Protein AF-A0AAV8XKH1-F1 (afdb_monomer)

Organism: NCBI:txid1265417

Foldseek 3Di:
DDPLVVCCVVPVPCVVVVVDADEDAPDCVCVDPVNVCCQCVVPNHHYDDDDHDQDQCVQLCVQCPPDDDPDPVRSVVSSVVSVVVDDPVNNVVSVD

Radius of gyration: 16.19 Å; Cα contacts (8 Å, |Δi|>4): 66; chains: 1; bounding box: 35×30×39 Å

Secondary structure (DSSP, 8-state):
--HHHHHHHH-HHHHHHT---EE----HHHHSHHHHHHHHHHH-PPEEP--TT--TTHHHHHHHTT---SSHHHHHHHHHHHHHH--HHHHHHTT-

Nearest PDB structures (foldseek):
  3vq6-assembly1_B  TM=4.493E-01  e=4.425E-01  Human immunodeficiency virus 1
  6vka-assembly1_B  TM=4.911E-01  e=1.301E+00  Human immunodeficiency virus 1
  5eu7-assembly1_A  TM=4.333E-01  e=1.478E+00  Human immunodeficiency virus 1
  2b4j-assembly1_A  TM=4.258E-01  e=1.574E+00  Human immunodeficiency virus 1
  7uoq-assembly1_A-2  TM=5.091E-01  e=4.078E+00  Human immunodeficiency virus 1

Solvent-accessible surface area (ba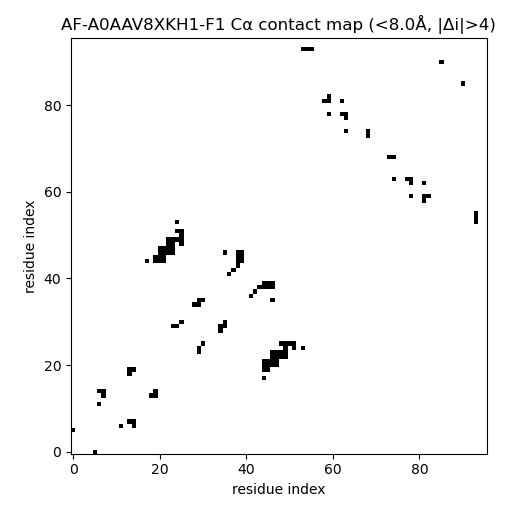ckbone atoms only — not comparable to full-atom values): 6039 Å² total; per-residue (Å²): 134,60,71,67,61,51,43,45,73,77,39,50,65,46,50,76,69,62,72,58,68,47,78,54,69,78,47,72,80,60,61,30,65,70,50,48,45,50,37,40,75,73,66,69,38,50,72,48,86,50,73,92,86,76,68,90,52,56,68,53,54,57,74,52,55,97,62,89,68,97,44,71,66,52,50,52,50,54,46,50,53,50,60,72,69,59,50,74,65,64,59,49,63,69,75,112

Sequence (96 aa):
MALRERVRRRRPDLWKTKSWTIHQDNTPAHSALSVKAFFFAKYGITLLEHPSYSRYLAPVKSALKGTRFESVEAVKAKATEVLNQLTKADFQHCFQ

Structure (mmCIF, N/CA/C/O backbone):
data_AF-A0AAV8XKH1-F1
#
_entry.id   AF-A0AAV8XKH1-F1
#
loop_
_atom_site.group_PDB
_atom_site.id
_atom_site.type_symbol
_atom_site.label_atom_id
_atom_site.label_alt_id
_atom_site.label_comp_id
_atom_site.label_asym_id
_atom_site.label_entity_id
_atom_site.label_seq_id
_atom_site.pdbx_PDB_ins_code
_atom_site.Cartn_x
_atom_site.Cartn_y
_atom_site.Cartn_z
_atom_site.occupancy
_atom_site.B_iso_or_equiv
_atom_site.auth_seq_id
_atom_site.auth_comp_id
_atom_site.auth_asym_id
_atom_site.auth_atom_id
_atom_site.pdbx_PDB_model_num
ATOM 1 N N . MET A 1 1 ? -4.360 12.306 -4.036 1.00 51.41 1 MET A N 1
ATOM 2 C CA . MET A 1 1 ? -5.575 11.820 -3.333 1.00 51.41 1 MET A CA 1
ATOM 3 C C . MET A 1 1 ? -5.152 10.985 -2.132 1.00 51.41 1 MET A C 1
ATOM 5 O O . MET A 1 1 ? -4.437 10.010 -2.333 1.00 51.41 1 MET A O 1
ATOM 9 N N . ALA A 1 2 ? -5.550 11.371 -0.917 1.00 81.19 2 ALA A N 1
ATOM 10 C CA . ALA A 1 2 ? -5.186 10.669 0.317 1.00 81.19 2 ALA A CA 1
ATOM 11 C C . ALA A 1 2 ? -5.762 9.237 0.356 1.00 81.19 2 ALA A C 1
ATOM 13 O O . ALA A 1 2 ? -6.880 9.005 -0.112 1.00 81.19 2 ALA A O 1
ATOM 14 N N . LEU A 1 3 ? -5.012 8.284 0.928 1.00 81.56 3 LEU A N 1
ATOM 15 C CA . LEU A 1 3 ? -5.385 6.864 1.073 1.00 81.56 3 LEU A CA 1
ATOM 16 C C . LEU A 1 3 ? -6.814 6.687 1.612 1.00 81.56 3 LEU A C 1
ATOM 18 O O . LEU A 1 3 ? -7.601 5.914 1.073 1.00 81.56 3 LEU A O 1
ATOM 22 N N . ARG A 1 4 ? -7.165 7.485 2.621 1.00 84.88 4 ARG A N 1
ATOM 23 C CA . ARG A 1 4 ? -8.460 7.481 3.300 1.00 84.88 4 ARG A CA 1
ATOM 24 C C . ARG A 1 4 ? -9.643 7.718 2.346 1.00 84.88 4 ARG A C 1
ATOM 26 O O . ARG A 1 4 ? -10.597 6.945 2.341 1.00 84.88 4 ARG A O 1
ATOM 33 N N . GLU A 1 5 ? -9.551 8.723 1.476 1.00 89.56 5 GLU A N 1
ATOM 34 C CA . GLU A 1 5 ? -10.604 9.010 0.489 1.00 89.56 5 GLU A CA 1
ATOM 35 C C . GLU A 1 5 ? -10.713 7.922 -0.582 1.00 89.56 5 GLU A C 1
ATOM 37 O O . GLU A 1 5 ? -11.807 7.613 -1.062 1.00 89.56 5 GLU A O 1
ATOM 42 N N . ARG A 1 6 ? -9.590 7.285 -0.940 1.00 90.19 6 ARG A N 1
ATOM 43 C CA . ARG A 1 6 ? -9.618 6.137 -1.855 1.00 90.19 6 ARG A CA 1
ATOM 44 C C . ARG A 1 6 ? -10.346 4.949 -1.235 1.00 90.19 6 ARG A C 1
ATOM 46 O O . ARG A 1 6 ? -11.157 4.351 -1.937 1.00 90.19 6 ARG A O 1
ATOM 53 N N . VAL A 1 7 ? -10.101 4.642 0.042 1.00 89.19 7 VAL A N 1
ATOM 54 C CA . VAL A 1 7 ? -10.816 3.573 0.762 1.00 89.19 7 VAL A CA 1
ATOM 55 C C . VAL A 1 7 ? -12.310 3.883 0.817 1.00 89.19 7 VAL A C 1
ATOM 57 O O . VAL A 1 7 ? -13.099 3.049 0.385 1.00 89.19 7 VAL A O 1
ATOM 60 N N . ARG A 1 8 ? -12.701 5.103 1.212 1.00 91.44 8 ARG A N 1
ATOM 61 C CA . ARG A 1 8 ? -14.112 5.525 1.233 1.00 91.44 8 ARG A CA 1
ATOM 62 C C . ARG A 1 8 ? -14.813 5.313 -0.112 1.00 91.44 8 ARG A C 1
ATOM 64 O O . ARG A 1 8 ? -15.930 4.812 -0.149 1.00 91.44 8 ARG A O 1
ATOM 71 N N . ARG A 1 9 ? -14.158 5.685 -1.219 1.00 95.00 9 ARG A N 1
ATOM 72 C CA . ARG A 1 9 ? -14.733 5.571 -2.570 1.00 95.00 9 ARG A CA 1
ATOM 73 C C . ARG A 1 9 ? -14.752 4.136 -3.100 1.00 95.00 9 ARG A C 1
ATOM 75 O O . ARG A 1 9 ? -15.693 3.762 -3.786 1.00 95.00 9 ARG A O 1
ATOM 82 N N . ARG A 1 10 ? -13.690 3.359 -2.865 1.00 93.00 10 ARG A N 1
ATOM 83 C CA . ARG A 1 10 ? -13.523 2.015 -3.451 1.00 93.00 10 ARG A CA 1
ATOM 84 C C . ARG A 1 10 ? -14.130 0.906 -2.593 1.00 93.00 10 ARG A C 1
ATOM 86 O O . ARG A 1 10 ? -14.414 -0.157 -3.129 1.00 93.00 10 ARG A O 1
ATOM 93 N N . ARG A 1 11 ? -14.272 1.121 -1.283 1.00 91.94 11 ARG A N 1
ATOM 94 C CA . ARG A 1 11 ? -14.747 0.139 -0.294 1.00 91.94 11 ARG A CA 1
ATOM 95 C C . ARG A 1 11 ? -15.688 0.818 0.719 1.00 91.94 11 ARG A C 1
ATOM 97 O O . ARG A 1 11 ? -15.352 0.903 1.902 1.00 91.94 11 ARG A O 1
ATOM 104 N N . PRO A 1 12 ? -16.851 1.328 0.270 1.00 93.50 12 PRO A N 1
ATOM 105 C CA . PRO A 1 12 ? -17.764 2.096 1.118 1.00 93.50 12 PRO A CA 1
ATOM 106 C C . PRO A 1 12 ? -18.307 1.294 2.309 1.00 93.50 12 PRO A C 1
ATOM 108 O O . PRO A 1 12 ? -18.560 1.878 3.360 1.00 93.50 12 PRO A O 1
ATOM 111 N N . ASP A 1 13 ? -18.441 -0.026 2.186 1.00 93.94 13 ASP A N 1
ATOM 112 C CA . ASP A 1 13 ? -18.967 -0.869 3.267 1.00 93.94 13 ASP A CA 1
ATOM 113 C C . ASP A 1 13 ? -17.985 -0.950 4.437 1.00 93.94 13 ASP A C 1
ATOM 115 O O . ASP A 1 13 ? -18.339 -0.606 5.561 1.00 93.94 13 ASP A O 1
ATOM 119 N N . LEU A 1 14 ? -16.715 -1.268 4.148 1.00 89.88 14 LEU A N 1
ATOM 120 C CA . LEU A 1 14 ? -15.634 -1.274 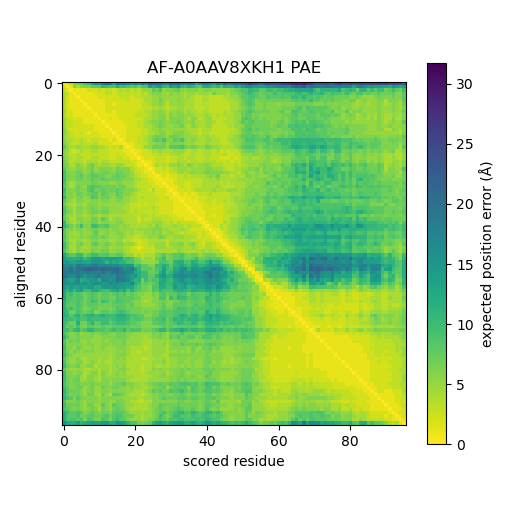5.143 1.00 89.88 14 LEU A CA 1
ATOM 121 C C . LEU A 1 14 ? -15.436 0.101 5.785 1.00 89.88 14 LEU A C 1
ATOM 123 O O . LEU A 1 14 ? -15.068 0.209 6.952 1.00 89.88 14 LEU A O 1
ATOM 127 N N . TRP A 1 15 ? -15.671 1.165 5.016 1.00 89.50 15 TRP A N 1
ATOM 128 C CA . TRP A 1 15 ? -15.613 2.525 5.525 1.00 89.50 15 TRP A CA 1
ATOM 129 C C . TRP A 1 15 ? -16.694 2.802 6.573 1.00 89.50 15 TRP A C 1
ATOM 131 O O . TRP A 1 15 ? -16.379 3.329 7.641 1.00 89.50 15 TRP A O 1
ATOM 141 N N . LYS A 1 16 ? -17.953 2.450 6.276 1.00 90.00 16 LYS A N 1
ATOM 142 C CA . LYS A 1 16 ? -19.098 2.667 7.176 1.00 90.00 16 LYS A CA 1
ATOM 143 C C . LYS A 1 16 ? -18.924 1.919 8.496 1.00 90.00 16 LYS A C 1
ATOM 145 O O . LYS A 1 16 ? -19.179 2.489 9.551 1.00 90.00 16 LYS A O 1
ATOM 150 N N . THR A 1 17 ? -18.455 0.676 8.435 1.00 89.81 17 THR A N 1
ATOM 151 C CA . THR A 1 17 ? -18.253 -0.186 9.610 1.00 89.81 17 THR A CA 1
ATOM 152 C C . THR A 1 17 ? -16.938 0.080 10.340 1.00 89.81 17 THR A C 1
ATOM 154 O O . THR A 1 17 ? -16.716 -0.487 11.405 1.00 89.81 17 THR A O 1
ATOM 157 N N . LYS A 1 18 ? -16.044 0.905 9.771 1.00 85.75 18 LYS A N 1
ATOM 158 C CA . LYS A 1 18 ? -14.660 1.106 10.240 1.00 85.75 18 LYS A CA 1
ATOM 159 C C . LYS A 1 18 ? -13.882 -0.209 10.422 1.00 85.75 18 LYS A C 1
ATOM 161 O O . LYS A 1 18 ? -12.912 -0.257 11.167 1.00 85.75 18 LYS A O 1
ATOM 166 N N . SER A 1 19 ? -14.276 -1.274 9.725 1.00 86.06 19 SER A N 1
ATOM 167 C CA . SER A 1 19 ? -13.737 -2.625 9.916 1.00 86.06 19 SER A CA 1
ATOM 168 C C . SER A 1 19 ? -12.559 -2.917 8.980 1.00 86.06 19 SER A C 1
ATOM 170 O O . SER A 1 19 ? -12.497 -3.977 8.356 1.00 86.06 19 SER A O 1
ATOM 172 N N . TRP A 1 20 ? -11.658 -1.951 8.809 1.00 86.94 20 TRP A N 1
ATOM 173 C CA . TRP A 1 20 ? -10.475 -2.096 7.965 1.00 86.94 20 TRP A CA 1
ATOM 174 C C . TRP A 1 20 ? -9.224 -1.684 8.725 1.00 86.94 20 TRP A C 1
ATOM 176 O O . TRP A 1 20 ? -9.230 -0.741 9.514 1.00 86.94 20 TRP A O 1
ATOM 186 N N . THR A 1 21 ? -8.142 -2.399 8.456 1.00 88.19 21 THR A N 1
ATOM 187 C CA . THR A 1 21 ? -6.831 -2.169 9.052 1.00 88.19 21 THR A CA 1
ATOM 188 C C . THR A 1 21 ? -5.821 -1.866 7.956 1.00 88.19 21 THR A C 1
ATOM 190 O O . THR A 1 21 ? -6.032 -2.181 6.779 1.00 88.19 21 THR A O 1
ATOM 193 N N . ILE A 1 22 ? -4.730 -1.204 8.328 1.00 85.50 22 ILE A N 1
ATOM 194 C CA . ILE A 1 22 ? -3.590 -1.010 7.435 1.00 85.50 22 ILE A CA 1
ATOM 195 C C . ILE A 1 22 ? -2.560 -2.074 7.776 1.00 85.50 22 ILE A C 1
ATOM 197 O O . ILE A 1 22 ? -2.206 -2.250 8.935 1.00 85.50 22 ILE A O 1
ATOM 201 N N . HIS A 1 23 ? -2.071 -2.762 6.755 1.00 80.88 23 HIS A N 1
ATOM 202 C CA . HIS A 1 23 ? -0.976 -3.707 6.869 1.00 80.88 23 HIS A CA 1
ATOM 203 C C . HIS A 1 23 ? 0.226 -3.142 6.092 1.00 80.88 23 HIS A C 1
ATOM 205 O O . HIS A 1 23 ? 0.123 -2.917 4.883 1.00 80.88 23 HIS A O 1
ATOM 211 N N . GLN A 1 24 ? 1.335 -2.855 6.781 1.00 79.06 24 GLN A N 1
ATOM 212 C CA . GLN A 1 24 ? 2.554 -2.242 6.224 1.00 79.06 24 GLN A CA 1
ATOM 213 C C . GLN A 1 24 ? 3.800 -3.005 6.671 1.00 79.06 24 GLN A C 1
ATOM 215 O O . GLN A 1 24 ? 3.772 -3.704 7.676 1.00 79.06 24 GLN A O 1
ATOM 220 N N . ASP A 1 25 ? 4.896 -2.875 5.922 1.00 76.12 25 ASP A N 1
ATOM 221 C CA . ASP A 1 25 ? 6.185 -3.408 6.360 1.00 76.12 25 ASP A CA 1
ATOM 222 C C . ASP A 1 25 ? 6.735 -2.646 7.583 1.00 76.12 25 ASP A C 1
ATOM 224 O O . ASP A 1 25 ? 6.331 -1.523 7.883 1.00 76.12 25 ASP A O 1
ATOM 228 N N . ASN A 1 26 ? 7.674 -3.263 8.304 1.00 77.75 26 ASN A N 1
ATOM 229 C CA . ASN A 1 26 ? 8.272 -2.682 9.510 1.00 77.75 26 ASN A CA 1
ATOM 230 C C . ASN A 1 26 ? 9.480 -1.774 9.197 1.00 77.75 26 ASN A C 1
ATOM 232 O O . ASN A 1 26 ? 10.470 -1.757 9.930 1.00 77.75 26 ASN A O 1
ATOM 236 N N . THR A 1 27 ? 9.454 -1.053 8.073 1.00 81.38 27 THR A N 1
ATOM 237 C CA . THR A 1 27 ? 10.541 -0.118 7.748 1.00 81.38 27 THR A CA 1
ATOM 238 C C . THR A 1 27 ? 10.551 1.060 8.736 1.00 81.38 27 THR A C 1
ATOM 240 O O . THR A 1 27 ? 9.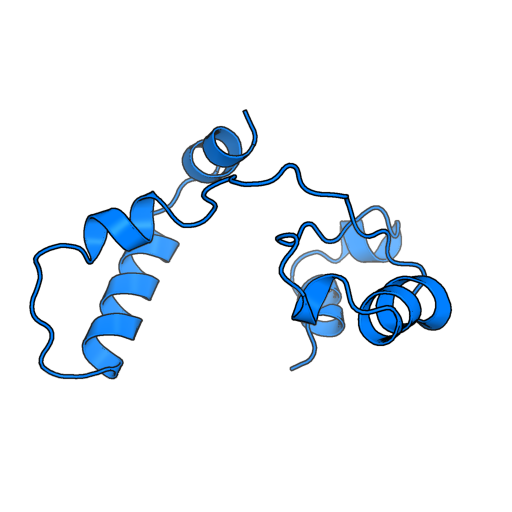485 1.468 9.202 1.00 81.38 27 THR A O 1
ATOM 243 N N . PRO A 1 28 ? 11.720 1.660 9.053 1.00 84.50 28 PRO A N 1
ATOM 244 C CA . PRO A 1 28 ? 11.813 2.744 10.042 1.00 84.50 28 PRO A CA 1
ATOM 245 C C . PRO A 1 28 ? 10.880 3.932 9.768 1.00 84.50 28 PRO A C 1
ATOM 247 O O . PRO A 1 28 ? 10.350 4.546 10.691 1.00 84.50 28 PRO A O 1
ATOM 250 N N . ALA A 1 29 ? 10.639 4.239 8.491 1.00 85.12 29 ALA A N 1
ATOM 251 C CA . ALA A 1 29 ? 9.722 5.300 8.090 1.00 85.12 29 ALA A CA 1
ATOM 252 C C . ALA A 1 29 ? 8.257 4.979 8.436 1.00 85.12 29 ALA A C 1
ATOM 254 O O . ALA A 1 29 ? 7.506 5.883 8.790 1.00 85.12 29 ALA A O 1
ATOM 255 N N . HIS A 1 30 ? 7.845 3.711 8.355 1.00 79.06 30 HIS A N 1
ATOM 256 C CA . HIS A 1 30 ? 6.476 3.278 8.651 1.00 79.06 30 HIS A CA 1
ATOM 257 C C . HIS A 1 30 ? 6.263 2.955 10.136 1.00 79.06 30 HIS A C 1
ATOM 259 O O . HIS A 1 30 ? 5.148 3.091 10.642 1.00 79.06 30 HIS A O 1
ATOM 265 N N . SER A 1 31 ? 7.322 2.581 10.860 1.00 79.69 31 SER A N 1
ATOM 266 C CA . SER A 1 31 ? 7.262 2.302 12.299 1.00 79.69 31 SER A CA 1
ATOM 267 C C . SER A 1 31 ? 7.420 3.546 13.181 1.00 79.69 31 SER A C 1
ATOM 269 O O . SER A 1 31 ? 7.172 3.465 14.389 1.00 79.69 31 SER A O 1
ATOM 271 N N . ALA A 1 32 ? 7.764 4.696 12.590 1.00 87.19 32 ALA A N 1
ATOM 272 C CA . ALA A 1 32 ? 7.891 5.972 13.282 1.00 87.19 32 ALA A CA 1
ATOM 273 C C . ALA A 1 32 ? 6.632 6.328 14.091 1.00 87.19 32 ALA A C 1
ATOM 275 O O . ALA A 1 32 ? 5.494 6.194 13.627 1.00 87.19 32 ALA A O 1
ATOM 276 N N . LEU A 1 33 ? 6.841 6.858 15.301 1.00 85.81 33 LEU A N 1
ATOM 277 C CA . LEU A 1 33 ? 5.757 7.215 16.218 1.00 85.81 33 LEU A CA 1
ATOM 278 C C . LEU A 1 33 ? 4.781 8.223 15.600 1.00 85.81 33 LEU A C 1
ATOM 280 O O . LEU A 1 33 ? 3.57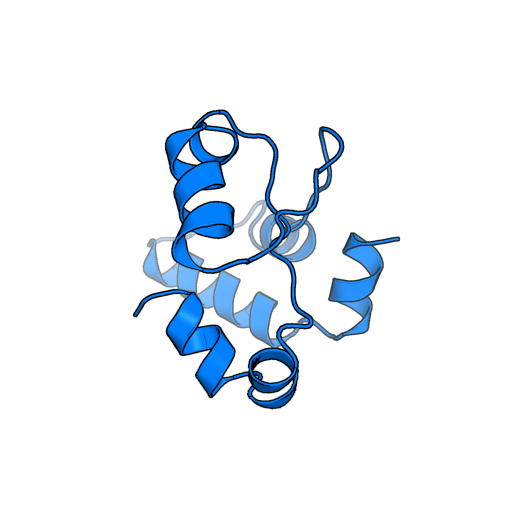8 8.102 15.797 1.00 85.81 33 LEU A O 1
ATOM 284 N N . SER A 1 34 ? 5.280 9.181 14.817 1.00 88.06 34 SER A N 1
ATOM 285 C CA . SER A 1 34 ? 4.452 10.172 14.123 1.00 88.06 34 SER A CA 1
ATOM 286 C C . SER A 1 34 ? 3.479 9.530 13.129 1.00 88.06 34 SER A C 1
ATOM 288 O O . SER A 1 34 ? 2.321 9.943 13.052 1.00 88.06 34 SER A O 1
ATOM 290 N N . VAL A 1 35 ? 3.910 8.486 12.415 1.00 84.44 35 VAL A N 1
ATOM 291 C CA . VAL A 1 35 ? 3.077 7.737 11.464 1.00 84.44 35 VAL A CA 1
ATOM 292 C C . VAL A 1 35 ? 2.035 6.906 12.205 1.00 84.44 35 VAL A C 1
ATOM 294 O O . VAL A 1 35 ? 0.848 6.989 11.882 1.00 84.44 35 VAL A O 1
ATOM 297 N N . LYS A 1 36 ? 2.445 6.178 13.252 1.00 82.94 36 LYS A N 1
ATOM 298 C CA . LYS A 1 36 ? 1.515 5.425 14.107 1.00 82.94 36 LYS A CA 1
ATOM 299 C C . LYS A 1 36 ? 0.471 6.362 14.729 1.00 82.94 36 LYS A C 1
ATOM 301 O O . LYS A 1 36 ? -0.726 6.147 14.556 1.00 82.94 36 LYS A O 1
ATOM 306 N N . ALA A 1 37 ? 0.898 7.451 15.367 1.00 85.06 37 ALA A N 1
ATOM 307 C CA . ALA A 1 37 ? 0.007 8.431 15.986 1.00 85.06 37 ALA A CA 1
ATOM 308 C C . ALA A 1 37 ? -0.962 9.061 14.973 1.00 85.06 37 ALA A C 1
ATOM 310 O O . ALA A 1 37 ? -2.142 9.227 15.273 1.00 85.06 37 ALA A O 1
ATOM 311 N N . PHE A 1 38 ? -0.511 9.353 13.750 1.00 85.81 38 PHE A N 1
ATOM 312 C CA . PHE A 1 38 ? -1.389 9.863 12.699 1.00 85.81 38 PHE A CA 1
ATOM 313 C C . PHE A 1 38 ? -2.512 8.879 12.343 1.00 85.81 38 PHE A C 1
ATOM 315 O O . PHE A 1 38 ? -3.652 9.304 12.185 1.00 85.81 38 PHE A O 1
ATOM 322 N N . PHE A 1 39 ? -2.245 7.576 12.239 1.00 84.06 39 PHE A N 1
ATOM 323 C CA . PHE A 1 39 ? -3.299 6.600 11.932 1.00 84.06 39 PHE A CA 1
ATOM 324 C C . PHE A 1 39 ? -4.198 6.295 13.134 1.00 84.06 39 PHE A C 1
ATOM 326 O O . PHE A 1 39 ? -5.426 6.354 13.001 1.00 84.06 39 PHE A O 1
ATOM 333 N N . PHE A 1 40 ? -3.605 6.040 14.302 1.00 80.75 40 PHE A N 1
ATOM 334 C CA . PHE A 1 40 ? -4.339 5.670 15.511 1.00 80.75 40 PHE A CA 1
ATOM 335 C C . PHE A 1 40 ? -5.092 6.861 16.114 1.00 80.75 40 PHE A C 1
ATOM 337 O O . PHE A 1 40 ? -6.312 6.806 16.248 1.00 80.75 40 PHE A O 1
ATOM 344 N N . ALA A 1 41 ? -4.404 7.961 16.431 1.00 79.88 41 ALA A N 1
ATOM 345 C CA . ALA A 1 41 ? -5.006 9.070 17.172 1.00 79.88 41 ALA A CA 1
ATOM 346 C C . ALA A 1 41 ? -5.920 9.942 16.300 1.00 79.88 41 ALA A C 1
ATOM 348 O O . ALA A 1 41 ? -6.972 10.380 16.757 1.00 79.88 41 ALA A O 1
ATOM 349 N N . LYS A 1 42 ? -5.553 10.193 15.034 1.00 81.56 42 LYS A N 1
ATOM 350 C CA . LYS A 1 42 ? -6.335 11.097 14.169 1.00 81.56 42 LYS A CA 1
ATOM 351 C C . LYS A 1 42 ? -7.510 10.412 13.475 1.00 81.56 42 LYS A C 1
ATOM 353 O O . LYS A 1 42 ? -8.521 11.061 13.217 1.00 81.56 42 LYS A O 1
ATOM 358 N N . TYR A 1 43 ? -7.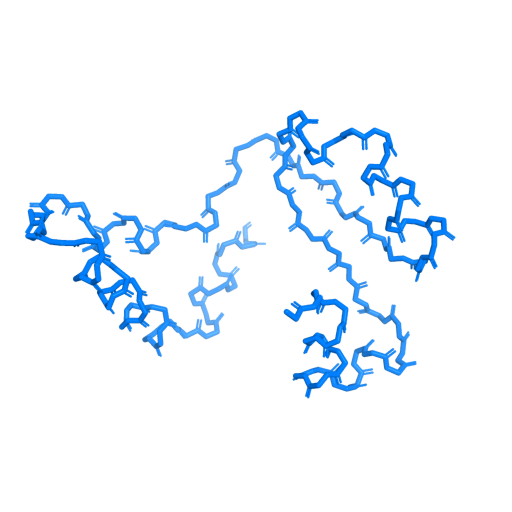379 9.133 13.123 1.00 82.50 43 TYR A N 1
ATOM 359 C CA . TYR A 1 43 ? -8.388 8.444 12.310 1.00 82.50 43 TYR A CA 1
ATOM 360 C C . TYR A 1 43 ? -8.941 7.163 12.930 1.00 82.50 43 TYR A C 1
ATOM 362 O O . TYR A 1 43 ? -9.888 6.615 12.364 1.00 82.50 43 TYR A O 1
ATOM 370 N N . GLY A 1 44 ? -8.395 6.694 14.058 1.00 83.19 44 GLY A N 1
ATOM 371 C CA . GLY A 1 44 ? -8.824 5.447 14.693 1.00 83.19 44 GLY A CA 1
ATOM 372 C C . GLY A 1 44 ? -8.599 4.218 13.812 1.00 83.19 44 GLY A C 1
ATOM 373 O O . GLY A 1 44 ? -9.398 3.288 13.861 1.00 83.19 44 GLY A O 1
ATOM 374 N N . ILE A 1 45 ? -7.575 4.236 12.951 1.00 85.38 45 ILE A N 1
ATOM 375 C CA . ILE A 1 45 ? -7.253 3.117 12.058 1.00 85.38 45 ILE A CA 1
ATOM 376 C C . ILE A 1 45 ? -6.205 2.242 12.736 1.00 85.38 45 ILE A C 1
ATOM 378 O O . ILE A 1 45 ? -5.124 2.726 13.074 1.00 85.38 45 ILE A O 1
ATOM 382 N N . THR A 1 46 ? -6.502 0.951 12.876 1.00 82.69 46 THR A N 1
ATOM 383 C CA . THR A 1 46 ? -5.551 -0.014 13.431 1.00 82.69 46 THR A CA 1
ATOM 384 C C . THR A 1 46 ? -4.480 -0.369 12.403 1.00 82.69 46 THR A C 1
ATOM 386 O O . THR A 1 46 ? -4.794 -0.774 11.279 1.00 82.69 46 THR A O 1
ATOM 389 N N . LEU A 1 47 ? -3.214 -0.231 12.797 1.00 82.75 47 LEU A N 1
ATOM 390 C CA . LEU A 1 47 ? -2.067 -0.758 12.062 1.00 82.75 47 LEU A CA 1
ATOM 391 C C . LEU A 1 47 ? -1.808 -2.196 12.525 1.00 82.75 47 LEU A C 1
ATOM 393 O O . LEU A 1 47 ? -1.584 -2.426 13.711 1.00 82.75 47 LEU A O 1
ATOM 397 N N . LEU A 1 48 ? -1.875 -3.151 11.602 1.00 80.69 48 LEU A N 1
ATOM 398 C CA . LEU A 1 48 ? -1.542 -4.546 11.867 1.00 80.69 48 LEU A CA 1
ATOM 399 C C . LEU A 1 48 ? -0.017 -4.701 11.843 1.00 80.69 48 LEU A C 1
ATOM 401 O O . LEU A 1 48 ? 0.621 -4.318 10.861 1.00 80.69 48 LEU A O 1
ATOM 405 N N . GLU A 1 49 ? 0.557 -5.233 12.923 1.00 71.56 49 GLU A N 1
ATOM 406 C CA . GLU A 1 49 ? 1.997 -5.479 13.005 1.00 71.56 49 GLU A CA 1
ATOM 407 C C . GLU A 1 49 ? 2.424 -6.573 12.027 1.00 71.56 49 GLU A C 1
ATOM 409 O O . GLU A 1 49 ? 1.717 -7.561 11.824 1.00 71.56 49 GLU A O 1
ATOM 414 N N . HIS A 1 50 ? 3.589 -6.376 11.412 1.00 70.31 50 HIS A N 1
ATOM 415 C CA . HIS A 1 50 ? 4.088 -7.256 10.372 1.00 70.31 50 HIS A CA 1
ATOM 416 C C . HIS A 1 50 ? 5.339 -8.015 10.834 1.00 70.31 50 HIS A C 1
ATOM 418 O O . HIS A 1 50 ? 6.307 -7.362 11.240 1.00 70.31 50 HIS A O 1
ATOM 424 N N . PRO A 1 51 ? 5.376 -9.361 10.745 1.00 66.81 51 PRO A N 1
ATOM 425 C CA . PRO A 1 51 ? 6.618 -10.101 10.924 1.00 66.81 51 PRO A CA 1
ATOM 426 C C . PRO A 1 51 ? 7.652 -9.670 9.880 1.00 66.81 51 PRO A C 1
ATOM 428 O O . PRO A 1 51 ? 7.330 -9.401 8.724 1.00 66.81 51 PRO A O 1
ATOM 431 N N . SER A 1 52 ? 8.916 -9.597 10.281 1.00 63.00 52 SER A N 1
ATOM 432 C CA . SER A 1 52 ? 10.008 -9.270 9.368 1.00 63.00 52 SER A CA 1
ATOM 433 C C . SER A 1 52 ? 10.009 -10.253 8.182 1.00 63.00 52 SER A C 1
ATOM 435 O O . SER A 1 52 ? 10.079 -11.458 8.403 1.00 63.00 52 SER A O 1
ATOM 437 N N . TYR A 1 53 ? 9.982 -9.7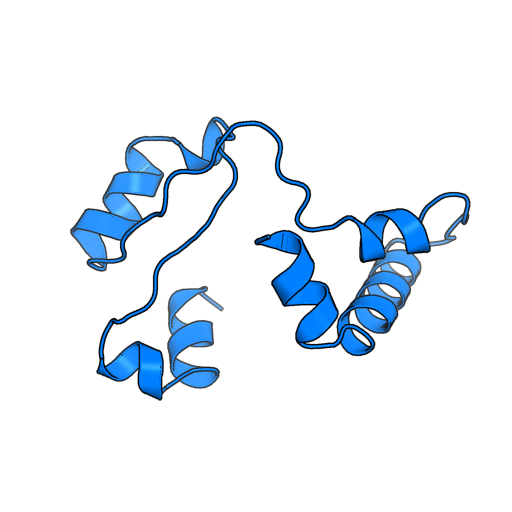34 6.944 1.00 59.56 53 TYR A N 1
ATOM 438 C CA . TYR A 1 53 ? 10.143 -10.464 5.667 1.00 59.56 53 TYR A CA 1
ATOM 439 C C . TYR A 1 53 ? 8.921 -11.152 4.999 1.00 59.56 53 TYR A C 1
ATOM 441 O O . TYR A 1 53 ? 9.101 -12.211 4.398 1.00 59.56 53 TYR A O 1
ATOM 449 N N . SER A 1 54 ? 7.721 -10.552 4.928 1.00 60.22 54 SER A N 1
ATOM 450 C CA . SER A 1 54 ? 6.740 -10.970 3.890 1.00 60.22 54 SER A CA 1
ATOM 451 C C . SER A 1 54 ? 6.898 -10.207 2.572 1.00 60.22 54 SER A C 1
ATOM 453 O O . SER A 1 54 ? 7.252 -9.025 2.534 1.00 60.22 54 SER A O 1
ATOM 455 N N . ARG A 1 55 ? 6.638 -10.892 1.451 1.00 66.12 55 ARG A N 1
ATOM 456 C CA . ARG A 1 55 ? 6.867 -10.389 0.088 1.00 66.12 55 ARG A CA 1
ATOM 457 C C . ARG A 1 55 ? 5.550 -10.114 -0.647 1.00 66.12 55 ARG A C 1
ATOM 459 O O . ARG A 1 55 ? 5.124 -10.897 -1.487 1.00 66.12 55 ARG A O 1
ATOM 466 N N . TYR A 1 56 ? 4.992 -8.923 -0.442 1.00 63.38 56 TYR A N 1
ATOM 467 C CA . TYR A 1 56 ? 3.733 -8.467 -1.063 1.00 63.38 56 TYR A CA 1
ATOM 468 C C . TYR A 1 56 ? 3.767 -8.256 -2.586 1.00 63.38 56 TYR A C 1
ATOM 470 O O . TYR A 1 56 ? 2.725 -8.082 -3.206 1.00 63.38 56 TYR A O 1
ATOM 478 N N . LEU A 1 57 ? 4.955 -8.238 -3.202 1.00 66.94 57 LEU A N 1
ATOM 479 C CA . LEU A 1 57 ? 5.141 -7.883 -4.617 1.00 66.94 57 LEU A CA 1
ATOM 480 C C . LEU A 1 57 ? 5.853 -8.974 -5.427 1.00 66.94 57 LEU A C 1
ATOM 482 O O . LEU A 1 57 ? 6.492 -8.674 -6.438 1.00 66.94 57 LEU A O 1
ATOM 486 N N . ALA A 1 58 ? 5.783 -10.236 -4.993 1.00 74.25 58 ALA A N 1
ATOM 487 C CA . ALA A 1 58 ? 6.471 -11.332 -5.676 1.00 74.25 58 ALA A CA 1
ATOM 488 C C . ALA A 1 58 ? 6.097 -11.456 -7.172 1.00 74.25 58 ALA A C 1
ATOM 490 O O . ALA A 1 58 ? 7.029 -11.493 -7.981 1.00 74.25 58 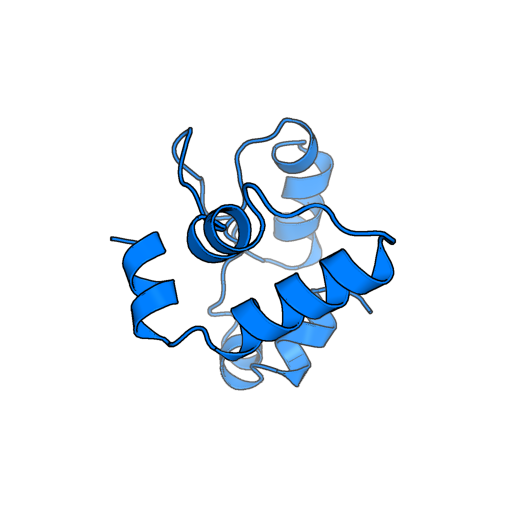ALA A O 1
ATOM 491 N N . PRO A 1 59 ? 4.806 -11.413 -7.575 1.00 79.56 59 PRO A N 1
ATOM 492 C CA . PRO A 1 59 ? 4.423 -11.586 -8.978 1.00 79.56 59 PRO A CA 1
ATOM 493 C C . PRO A 1 59 ? 4.915 -10.440 -9.865 1.00 79.56 59 PRO A C 1
ATOM 495 O O . PRO A 1 59 ? 5.569 -10.677 -10.878 1.00 79.56 59 PRO A O 1
ATOM 498 N N . VAL A 1 60 ? 4.720 -9.189 -9.435 1.00 86.00 60 VAL A N 1
ATOM 499 C CA . VAL A 1 60 ? 5.177 -8.007 -10.185 1.00 86.00 60 VAL A CA 1
ATOM 500 C C . VAL A 1 60 ? 6.699 -7.997 -10.304 1.00 86.00 60 VAL A C 1
ATOM 502 O O . VAL A 1 60 ? 7.233 -7.822 -11.396 1.00 86.00 60 VAL A O 1
ATOM 505 N N . LYS A 1 61 ? 7.422 -8.251 -9.205 1.00 85.38 61 LYS A N 1
ATOM 506 C CA . LYS A 1 61 ? 8.889 -8.306 -9.233 1.00 85.38 61 LYS A CA 1
ATOM 507 C C . LYS A 1 61 ? 9.390 -9.415 -10.155 1.00 85.38 61 LYS A C 1
ATOM 509 O O . LYS A 1 61 ? 10.369 -9.198 -10.861 1.00 85.38 61 LYS A O 1
ATOM 514 N N . SER A 1 62 ? 8.742 -10.580 -10.149 1.00 87.00 62 SER A N 1
ATOM 515 C CA . SER A 1 62 ? 9.104 -11.689 -11.035 1.00 87.00 62 SER A CA 1
ATOM 516 C C . SER A 1 62 ? 8.877 -11.341 -12.506 1.00 87.00 62 SER A C 1
ATOM 518 O O . SER A 1 62 ? 9.779 -11.549 -13.310 1.00 87.00 62 SER A O 1
ATOM 520 N N . ALA A 1 63 ? 7.747 -10.707 -12.829 1.00 88.81 63 ALA A N 1
ATOM 521 C CA . ALA A 1 63 ? 7.378 -10.330 -14.190 1.00 88.81 63 ALA A CA 1
ATOM 522 C C . ALA A 1 63 ? 8.255 -9.214 -14.779 1.00 88.81 63 ALA A C 1
ATOM 524 O O . ALA A 1 63 ? 8.390 -9.113 -15.994 1.00 88.81 63 ALA A O 1
ATOM 525 N N . LEU A 1 64 ? 8.854 -8.371 -13.934 1.00 92.19 64 LEU A N 1
ATOM 526 C CA . LEU A 1 64 ? 9.784 -7.323 -14.369 1.00 92.19 64 LEU A CA 1
ATOM 527 C C . LEU A 1 64 ? 11.243 -7.802 -14.421 1.00 92.19 64 LEU A C 1
ATOM 529 O O . LEU A 1 64 ? 12.090 -7.150 -15.032 1.00 92.19 64 LEU A O 1
ATOM 533 N N . LYS A 1 65 ? 11.572 -8.914 -13.756 1.00 92.56 65 LYS A N 1
ATOM 534 C CA . LYS A 1 65 ? 12.953 -9.388 -13.628 1.00 92.56 65 LYS A CA 1
ATOM 535 C C . LYS A 1 65 ? 13.503 -9.821 -14.990 1.00 92.56 65 LYS A C 1
ATOM 537 O O . LYS A 1 65 ? 12.827 -10.490 -15.757 1.00 92.56 65 LYS A O 1
ATOM 542 N N . GLY A 1 66 ? 14.758 -9.466 -15.269 1.00 92.69 66 GLY A N 1
ATOM 543 C CA . GLY A 1 66 ? 15.456 -9.878 -16.494 1.00 92.69 66 GLY A CA 1
ATOM 544 C C . GLY A 1 66 ? 15.016 -9.142 -17.762 1.00 92.69 66 GLY A C 1
ATOM 545 O O . GLY A 1 66 ? 15.589 -9.379 -18.818 1.00 92.69 66 GLY A O 1
ATOM 546 N N . THR A 1 67 ? 14.050 -8.226 -17.662 1.00 93.81 67 THR A N 1
ATOM 547 C CA . THR A 1 67 ? 13.606 -7.400 -18.787 1.00 93.81 67 THR A CA 1
ATOM 548 C C . THR A 1 67 ? 14.252 -6.021 -18.698 1.00 93.81 67 THR A C 1
ATOM 550 O O . THR A 1 67 ? 14.182 -5.362 -17.659 1.00 93.81 67 THR A O 1
ATOM 553 N N . ARG A 1 68 ? 14.884 -5.573 -19.788 1.00 95.25 68 ARG A N 1
ATOM 554 C CA . ARG A 1 68 ? 15.363 -4.194 -19.927 1.00 95.25 68 ARG A CA 1
ATOM 555 C C . ARG A 1 68 ? 14.218 -3.326 -20.443 1.00 95.25 68 ARG A C 1
ATOM 557 O O . ARG A 1 68 ? 13.567 -3.682 -21.418 1.00 95.25 68 ARG A O 1
ATOM 564 N N . PHE A 1 69 ? 13.985 -2.198 -19.783 1.00 96.12 69 PHE A N 1
ATOM 565 C CA . PHE A 1 69 ? 12.978 -1.220 -20.178 1.00 96.12 69 PHE A CA 1
ATOM 566 C C . PHE A 1 69 ? 13.670 0.073 -20.594 1.00 96.12 69 PHE A C 1
ATOM 568 O O . PHE A 1 69 ? 14.582 0.531 -19.909 1.00 96.12 69 PHE A O 1
ATOM 575 N N . GLU A 1 70 ? 13.209 0.669 -21.690 1.00 96.19 70 GLU A N 1
ATOM 576 C CA . GLU A 1 70 ? 13.775 1.912 -22.231 1.00 96.19 70 GLU A CA 1
ATOM 577 C C . GLU A 1 70 ? 13.315 3.162 -21.462 1.00 96.19 70 GLU A C 1
ATOM 579 O O . GLU A 1 70 ? 13.894 4.235 -21.608 1.00 96.19 70 GLU A O 1
ATOM 584 N N . SER A 1 71 ? 12.273 3.048 -20.628 1.00 97.50 71 SER A N 1
ATOM 585 C CA . SER A 1 71 ? 11.749 4.170 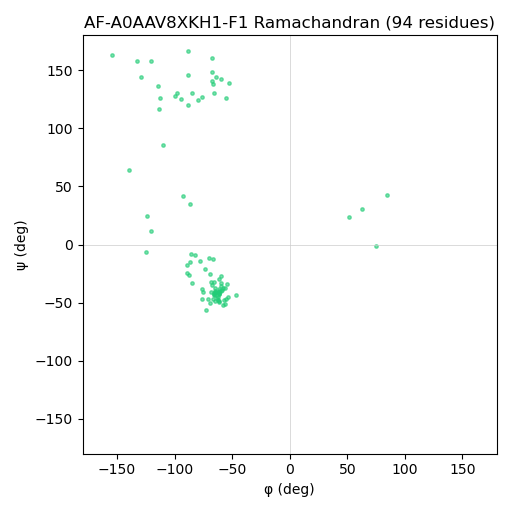-19.849 1.00 97.50 71 SER A CA 1
ATOM 586 C C . SER A 1 71 ? 11.040 3.739 -18.567 1.00 97.50 71 SER A C 1
ATOM 588 O O . SER A 1 71 ? 10.612 2.592 -18.399 1.00 97.50 71 SER A O 1
ATOM 590 N N . VAL A 1 72 ? 10.863 4.699 -17.658 1.00 96.25 72 VAL A N 1
ATOM 591 C CA . VAL A 1 72 ? 10.082 4.511 -16.428 1.00 96.25 72 VAL A CA 1
ATOM 592 C C . VAL A 1 72 ? 8.604 4.273 -16.755 1.00 96.25 72 VAL A C 1
ATOM 594 O O . VAL A 1 72 ? 7.917 3.527 -16.055 1.00 96.25 72 VAL A O 1
ATOM 597 N N . GLU A 1 73 ? 8.108 4.870 -17.833 1.00 97.75 73 GLU A N 1
ATOM 598 C CA . GLU A 1 73 ? 6.744 4.712 -18.334 1.00 97.75 73 GLU A CA 1
ATOM 599 C C . GLU A 1 73 ? 6.502 3.268 -18.774 1.00 97.75 73 GLU A C 1
ATOM 601 O O . GLU A 1 73 ? 5.467 2.699 -18.429 1.00 97.75 73 GLU A O 1
ATOM 606 N N . ALA A 1 74 ? 7.478 2.646 -19.441 1.00 96.31 74 ALA A N 1
ATOM 607 C CA . ALA A 1 74 ? 7.405 1.242 -19.830 1.00 96.31 74 ALA A CA 1
ATOM 608 C C . ALA A 1 74 ? 7.373 0.312 -18.603 1.00 96.31 74 ALA A C 1
ATOM 610 O O . ALA A 1 74 ? 6.572 -0.624 -18.558 1.00 96.31 74 ALA A O 1
ATOM 611 N N . VAL A 1 75 ? 8.157 0.616 -17.559 1.00 95.12 75 VAL A N 1
ATOM 612 C CA . VAL A 1 75 ? 8.100 -0.121 -16.282 1.00 95.12 75 VAL A CA 1
ATOM 613 C C . VAL A 1 75 ? 6.721 0.018 -15.632 1.00 95.12 75 VAL A C 1
ATOM 615 O O . VAL A 1 75 ? 6.128 -0.981 -15.222 1.00 95.12 75 VAL A O 1
ATOM 618 N N . LYS A 1 76 ? 6.179 1.242 -15.552 1.00 95.38 76 LYS A N 1
ATOM 619 C CA . LYS A 1 76 ? 4.842 1.499 -14.983 1.00 95.38 76 LYS A CA 1
ATOM 620 C C . LYS A 1 76 ? 3.747 0.787 -15.773 1.00 95.38 76 LYS A C 1
ATOM 622 O O . LYS A 1 76 ? 2.846 0.213 -15.159 1.00 95.38 76 LYS A O 1
ATOM 627 N N . ALA A 1 77 ? 3.822 0.808 -17.103 1.00 95.69 77 ALA A N 1
ATOM 628 C CA . ALA A 1 77 ? 2.873 0.126 -17.974 1.00 95.69 77 ALA A CA 1
ATOM 629 C C . ALA A 1 77 ? 2.902 -1.386 -17.731 1.00 95.69 77 ALA A C 1
ATOM 631 O O . ALA A 1 77 ? 1.853 -1.967 -17.449 1.00 95.69 77 ALA A O 1
ATOM 632 N N . LYS A 1 78 ? 4.092 -2.004 -17.712 1.00 94.88 78 LYS A N 1
ATOM 633 C CA . LYS A 1 78 ? 4.209 -3.447 -17.468 1.00 94.88 78 LYS A CA 1
ATOM 634 C C . LYS A 1 78 ? 3.769 -3.836 -16.059 1.00 94.88 78 LYS A C 1
ATOM 636 O O . LYS A 1 78 ? 3.049 -4.813 -15.886 1.00 94.88 78 LYS A O 1
ATOM 641 N N . ALA A 1 79 ? 4.135 -3.050 -15.047 1.00 94.00 79 ALA A N 1
ATOM 642 C CA . ALA A 1 79 ? 3.671 -3.280 -13.681 1.00 94.00 79 ALA A CA 1
ATOM 643 C C . ALA A 1 79 ? 2.138 -3.184 -13.577 1.00 94.00 79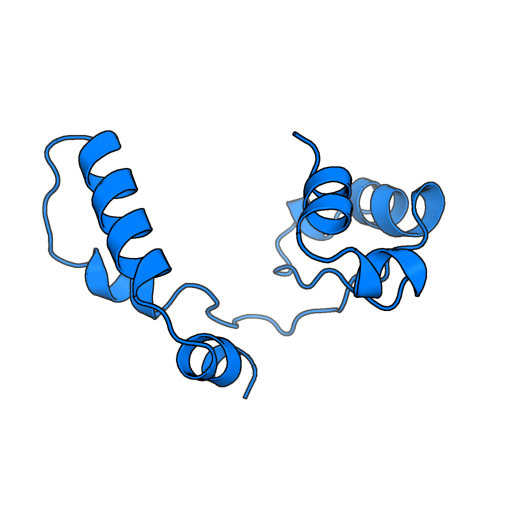 ALA A C 1
ATOM 645 O O . ALA A 1 79 ? 1.518 -4.007 -12.911 1.00 94.00 79 ALA A O 1
ATOM 646 N N . THR A 1 80 ? 1.523 -2.213 -14.260 1.00 94.44 80 THR A N 1
ATOM 647 C CA . THR A 1 80 ? 0.060 -2.037 -14.291 1.00 94.44 80 THR A CA 1
ATOM 648 C C . THR A 1 80 ? -0.632 -3.198 -14.998 1.00 94.44 80 THR A C 1
ATOM 650 O O . THR A 1 80 ? -1.640 -3.693 -14.503 1.00 94.44 80 THR A O 1
ATOM 653 N N . GLU A 1 81 ? -0.079 -3.660 -16.119 1.00 94.56 81 GLU A N 1
ATOM 654 C CA . GLU A 1 81 ? -0.566 -4.835 -16.845 1.00 94.56 81 GLU A CA 1
ATOM 655 C C . GLU A 1 81 ? -0.602 -6.066 -15.931 1.00 94.56 81 GLU A C 1
ATOM 657 O O . GLU A 1 81 ? -1.652 -6.689 -15.788 1.00 94.56 81 GLU A O 1
ATOM 662 N N . VAL A 1 82 ? 0.506 -6.354 -15.237 1.00 92.69 82 VAL A N 1
ATOM 663 C CA . VAL A 1 82 ? 0.593 -7.487 -14.302 1.00 92.69 82 VAL A CA 1
ATOM 664 C C . VAL A 1 82 ? -0.400 -7.320 -13.154 1.00 92.69 82 VAL A C 1
ATOM 666 O O . VAL A 1 82 ? -1.119 -8.257 -12.832 1.00 92.69 82 VAL A O 1
ATOM 669 N N . LEU A 1 83 ? -0.491 -6.125 -12.559 1.00 91.25 83 LEU A N 1
ATOM 670 C CA . LEU A 1 83 ? -1.433 -5.849 -11.468 1.00 91.25 83 LEU A CA 1
ATOM 671 C C . LEU A 1 83 ? -2.897 -6.060 -11.880 1.00 91.25 83 LEU A C 1
ATOM 673 O O . LEU A 1 83 ? -3.687 -6.517 -11.058 1.00 91.25 83 LEU A O 1
ATOM 677 N N . ASN A 1 84 ? -3.255 -5.747 -13.126 1.00 92.06 84 ASN A N 1
ATOM 678 C CA . ASN A 1 84 ? -4.609 -5.948 -13.647 1.00 92.06 84 ASN A CA 1
ATOM 679 C C . ASN A 1 84 ? -4.931 -7.424 -13.929 1.00 92.06 84 ASN A C 1
ATOM 681 O O . ASN A 1 84 ? -6.106 -7.778 -13.988 1.00 92.06 84 ASN A O 1
ATOM 685 N N . GLN A 1 85 ? -3.913 -8.269 -14.108 1.00 91.50 85 GLN A N 1
ATOM 686 C CA . GLN A 1 85 ? -4.067 -9.710 -14.327 1.00 91.50 85 GLN A CA 1
ATOM 687 C C . GLN A 1 85 ? -4.149 -10.507 -13.016 1.00 91.50 85 GLN A C 1
ATOM 689 O O . GLN A 1 85 ? -4.567 -11.661 -13.041 1.00 91.50 85 GLN A O 1
ATOM 694 N N . LEU A 1 86 ? -3.774 -9.910 -11.877 1.00 89.69 86 LEU A N 1
ATOM 695 C CA . LEU A 1 86 ? -3.818 -10.591 -10.583 1.00 89.69 86 LEU A CA 1
ATOM 696 C C . LEU A 1 86 ? -5.252 -10.922 -10.168 1.00 89.69 86 LEU A C 1
ATOM 698 O O . LEU A 1 86 ? -6.141 -10.067 -10.125 1.00 89.69 86 LEU A O 1
ATOM 702 N N . THR A 1 87 ? -5.449 -12.172 -9.777 1.00 89.94 87 THR A N 1
ATOM 703 C CA . THR A 1 87 ? -6.706 -12.678 -9.239 1.00 89.94 87 THR A CA 1
ATOM 704 C C . THR A 1 87 ? -6.770 -12.497 -7.724 1.00 89.94 87 THR A C 1
ATOM 706 O O . THR A 1 87 ? -5.773 -12.268 -7.040 1.00 89.94 87 THR A O 1
ATOM 709 N N . LYS A 1 88 ? -7.968 -12.665 -7.151 1.00 87.12 88 LYS A N 1
ATOM 710 C CA . LYS A 1 88 ? -8.142 -12.701 -5.692 1.00 87.12 88 LYS A CA 1
ATOM 711 C C . LYS A 1 88 ? -7.279 -13.789 -5.036 1.00 87.12 88 LYS A C 1
ATOM 713 O O . LYS A 1 88 ? -6.764 -13.550 -3.947 1.00 87.12 88 LYS A O 1
ATOM 718 N N . ALA A 1 89 ? -7.128 -14.944 -5.685 1.00 86.12 89 ALA A N 1
ATOM 719 C CA . ALA A 1 89 ? -6.332 -16.054 -5.168 1.00 86.12 89 ALA A CA 1
ATOM 720 C C . ALA A 1 89 ? -4.846 -15.678 -5.073 1.00 86.12 89 ALA A C 1
ATOM 722 O O . ALA A 1 89 ? -4.226 -15.936 -4.044 1.00 86.12 89 ALA A O 1
ATOM 723 N N . ASP A 1 90 ? -4.318 -14.970 -6.078 1.00 84.62 90 ASP A N 1
ATOM 724 C CA . ASP A 1 90 ? -2.933 -14.481 -6.068 1.00 84.62 90 ASP A CA 1
ATOM 725 C C . ASP A 1 90 ? -2.675 -13.545 -4.881 1.00 84.62 90 ASP A C 1
ATOM 727 O O . ASP A 1 90 ? -1.645 -13.643 -4.217 1.00 84.62 90 ASP A O 1
ATOM 731 N N . PHE A 1 91 ? -3.638 -12.672 -4.562 1.00 79.38 91 PHE A N 1
ATOM 732 C CA . PHE A 1 91 ? -3.548 -11.819 -3.377 1.00 79.38 91 PHE A CA 1
ATOM 733 C C . PHE A 1 91 ? -3.662 -12.611 -2.075 1.00 79.38 91 PHE A C 1
ATOM 735 O O . PHE A 1 91 ? -2.940 -12.311 -1.131 1.00 79.38 91 PHE A O 1
ATOM 742 N N . GLN A 1 92 ? -4.556 -13.600 -1.998 1.00 82.75 92 GLN A N 1
ATOM 743 C CA . GLN A 1 92 ? -4.740 -14.414 -0.791 1.00 82.75 92 GLN A CA 1
ATOM 744 C C . GLN A 1 92 ? -3.504 -15.249 -0.463 1.00 82.75 92 GLN A C 1
ATOM 746 O O . GLN A 1 92 ? -3.157 -15.360 0.709 1.00 82.75 92 GLN A O 1
ATOM 751 N N . HIS A 1 93 ? -2.812 -15.769 -1.477 1.00 79.31 93 HIS A N 1
ATOM 752 C CA . HIS A 1 93 ? -1.574 -16.522 -1.294 1.00 79.31 93 HIS A CA 1
ATOM 753 C C . HIS A 1 93 ? -0.469 -15.699 -0.606 1.00 79.31 93 HIS A C 1
ATOM 755 O O . HIS A 1 93 ? 0.355 -16.256 0.105 1.00 79.31 93 HIS A O 1
ATOM 761 N N . CYS A 1 94 ? -0.471 -14.365 -0.736 1.00 73.56 94 CYS A N 1
ATOM 762 C CA . CYS A 1 94 ? 0.473 -13.500 -0.016 1.00 73.56 94 CYS A CA 1
ATOM 763 C C . CYS A 1 94 ? 0.224 -13.405 1.503 1.00 73.56 94 CYS A C 1
ATOM 765 O O . CYS A 1 94 ? 1.056 -12.831 2.206 1.00 73.56 94 CYS A O 1
ATOM 767 N N . PHE A 1 95 ? -0.919 -13.896 1.991 1.00 72.12 95 PHE A N 1
ATOM 768 C CA . PHE A 1 95 ? -1.327 -13.847 3.400 1.00 72.12 95 PHE A CA 1
ATOM 769 C C . PHE A 1 95 ? -1.564 -15.244 4.006 1.00 72.12 95 PHE A C 1
ATOM 771 O O . PHE A 1 95 ? -2.147 -15.331 5.088 1.00 72.12 95 PHE A O 1
ATOM 778 N N . GLN A 1 96 ? -1.166 -16.311 3.303 1.00 65.50 96 GLN A N 1
ATOM 779 C CA . GLN A 1 96 ? -1.078 -17.681 3.828 1.00 65.50 96 GLN A CA 1
ATOM 780 C C . GLN A 1 96 ? 0.278 -17.889 4.500 1.00 65.50 96 GLN A C 1
ATOM 782 O O . GLN A 1 96 ? 0.296 -18.572 5.544 1.00 65.50 96 GLN A O 1
#

Mean predicted aligned error: 6.48 Å

pLDDT: mean 84.6, std 9.53, range [51.41, 97.75]

InterPro domains:
  IPR036397 Ribonuclease H superfamily [G3DSA:3.30.420.10] (1-96)